Protein AF-A0A8S0FV16-F1 (afdb_monomer_lite)

Secondary structure (DSSP, 8-state):
-HHHHHHHHHHHHHHHHHHHHHHH-SS--HHHHS--S-GGG--HHHHHHHHHHHHHHHHHHHHHHHHTT-HHHHHHHHHHHHHHHHHHHHH--

pLDDT: mean 78.41, std 10.32, range [57.88, 91.44]

Structure (mmCIF, N/CA/C/O backbone):
data_AF-A0A8S0FV16-F1
#
_entry.id   AF-A0A8S0FV16-F1
#
loop_
_atom_site.group_PDB
_atom_site.id
_atom_site.type_symbol
_atom_site.label_atom_id
_atom_site.label_alt_id
_atom_site.label_comp_id
_atom_site.label_asym_id
_atom_site.label_entity_id
_atom_site.label_seq_id
_atom_site.pdbx_PDB_ins_code
_atom_site.Cartn_x
_atom_site.Cartn_y
_atom_site.Cartn_z
_atom_site.occupancy
_atom_site.B_iso_or_equiv
_atom_site.auth_seq_id
_atom_site.auth_comp_id
_atom_site.auth_asym_id
_atom_site.auth_atom_id
_atom_site.pdbx_PDB_model_num
ATOM 1 N N . MET A 1 1 ? -15.769 -3.711 19.832 1.00 59.88 1 MET A N 1
ATOM 2 C CA . MET A 1 1 ? -15.167 -2.611 19.038 1.00 59.88 1 MET A CA 1
ATOM 3 C C . MET A 1 1 ? -13.734 -2.893 18.579 1.00 59.88 1 MET A C 1
ATOM 5 O O . MET A 1 1 ? -13.315 -2.283 17.607 1.00 59.88 1 MET A O 1
ATOM 9 N N . THR A 1 2 ? -13.000 -3.816 19.209 1.00 67.81 2 THR A N 1
ATOM 10 C CA . THR A 1 2 ? -11.620 -4.195 18.842 1.00 67.81 2 THR A CA 1
ATOM 11 C C . THR A 1 2 ? -11.544 -5.004 17.544 1.00 67.81 2 THR A C 1
ATOM 13 O O . THR A 1 2 ? -10.897 -4.565 16.605 1.00 67.81 2 THR A O 1
ATOM 16 N N . LEU A 1 3 ? -12.357 -6.060 17.422 1.00 78.00 3 LEU A N 1
ATOM 17 C CA . LEU A 1 3 ? -12.379 -6.952 16.252 1.00 78.00 3 LEU A CA 1
ATOM 18 C C . LEU A 1 3 ? -12.546 -6.215 14.909 1.00 78.00 3 LEU A C 1
ATOM 20 O O . LEU A 1 3 ? -11.901 -6.545 13.924 1.00 78.00 3 LEU A O 1
ATOM 24 N N . ARG A 1 4 ? -13.404 -5.186 14.865 1.00 81.50 4 ARG A N 1
ATOM 25 C CA . ARG A 1 4 ? -13.644 -4.393 13.647 1.00 81.50 4 ARG A CA 1
ATOM 26 C C . ARG A 1 4 ? -12.412 -3.602 13.209 1.00 81.50 4 ARG A C 1
ATOM 28 O O . ARG A 1 4 ? -12.185 -3.471 12.014 1.00 81.50 4 ARG A O 1
ATOM 35 N N . HIS A 1 5 ? -11.646 -3.072 14.161 1.00 80.69 5 HIS A N 1
ATOM 36 C CA . HIS A 1 5 ? -10.422 -2.331 13.859 1.00 80.69 5 HIS A CA 1
ATOM 37 C C . HIS A 1 5 ? -9.326 -3.273 13.370 1.00 80.69 5 HIS A C 1
ATOM 39 O O . HIS A 1 5 ? -8.653 -2.952 12.398 1.00 80.69 5 HIS A O 1
ATOM 45 N N . ASP A 1 6 ? -9.213 -4.451 13.983 1.00 82.50 6 ASP A N 1
ATOM 46 C CA . ASP A 1 6 ? -8.219 -5.453 13.598 1.00 82.50 6 ASP A CA 1
ATOM 47 C C . ASP A 1 6 ? -8.507 -6.004 12.191 1.00 82.50 6 ASP A C 1
ATOM 49 O O . ASP A 1 6 ? -7.602 -6.106 11.366 1.00 82.50 6 ASP A O 1
ATOM 53 N N . ILE A 1 7 ? -9.784 -6.257 11.865 1.00 86.56 7 ILE A N 1
ATOM 54 C CA . ILE A 1 7 ? -10.215 -6.643 10.509 1.00 86.56 7 ILE A CA 1
ATOM 55 C C . ILE A 1 7 ? -9.900 -5.536 9.497 1.00 86.56 7 ILE A C 1
ATOM 57 O O . ILE A 1 7 ? -9.454 -5.825 8.389 1.00 86.56 7 ILE A O 1
ATOM 61 N N . LEU A 1 8 ? -10.116 -4.269 9.863 1.00 86.06 8 LEU A N 1
ATOM 62 C CA . LEU A 1 8 ? -9.829 -3.143 8.978 1.00 86.06 8 LEU A CA 1
ATOM 63 C C . LEU A 1 8 ? -8.323 -3.001 8.728 1.00 86.06 8 LEU A C 1
ATOM 65 O O . LEU A 1 8 ? -7.909 -2.851 7.583 1.00 86.06 8 LEU A O 1
ATOM 69 N N . ALA A 1 9 ? -7.504 -3.097 9.777 1.00 85.38 9 ALA A N 1
ATOM 70 C CA . ALA A 1 9 ? -6.050 -3.077 9.661 1.00 85.38 9 ALA A CA 1
ATOM 71 C C . ALA A 1 9 ? -5.550 -4.220 8.770 1.00 85.38 9 ALA A C 1
ATOM 73 O O . ALA A 1 9 ? -4.731 -3.994 7.881 1.00 85.38 9 ALA A O 1
ATOM 74 N N . LEU A 1 10 ? -6.109 -5.421 8.946 1.00 88.38 10 LEU A N 1
ATOM 75 C CA . LEU A 1 10 ? -5.800 -6.575 8.110 1.00 88.38 10 LEU A CA 1
ATOM 76 C C . LEU A 1 10 ? -6.202 -6.345 6.647 1.00 88.38 10 LEU A C 1
ATOM 78 O O . LEU A 1 10 ? -5.425 -6.652 5.751 1.00 88.38 10 LEU A O 1
ATOM 82 N N . ALA A 1 11 ? -7.377 -5.772 6.383 1.00 88.38 11 ALA A N 1
ATOM 83 C CA . ALA A 1 11 ? -7.819 -5.470 5.022 1.00 88.38 11 ALA A CA 1
ATOM 84 C C . ALA A 1 11 ? -6.900 -4.450 4.327 1.00 88.38 11 ALA A C 1
ATOM 86 O O . ALA A 1 11 ? -6.525 -4.646 3.172 1.00 88.38 11 ALA A O 1
ATOM 87 N N . VAL A 1 12 ? -6.493 -3.394 5.038 1.00 88.06 12 VAL A N 1
ATOM 88 C CA . VAL A 1 12 ? -5.554 -2.371 4.541 1.00 88.06 12 VAL A CA 1
ATOM 89 C C . VAL A 1 12 ? -4.175 -2.984 4.269 1.00 88.06 12 VAL A C 1
ATOM 91 O O . VAL A 1 12 ? -3.579 -2.731 3.224 1.00 88.06 12 VAL A O 1
ATOM 94 N N . PHE A 1 13 ? -3.696 -3.851 5.163 1.00 88.62 13 PHE A N 1
ATOM 95 C CA . PHE A 1 13 ? -2.444 -4.590 4.992 1.00 88.62 13 PHE A CA 1
ATOM 96 C C . PHE A 1 13 ? -2.472 -5.514 3.767 1.00 88.62 13 PHE A C 1
ATOM 98 O O . PHE A 1 13 ? -1.563 -5.487 2.937 1.00 88.62 13 PHE A O 1
ATOM 105 N N . LEU A 1 14 ? -3.542 -6.301 3.619 1.00 89.25 14 LEU A N 1
ATOM 106 C CA . LEU A 1 14 ? -3.736 -7.183 2.469 1.00 89.25 14 LEU A CA 1
ATOM 107 C C . LEU A 1 14 ? -3.831 -6.395 1.160 1.00 89.25 14 LEU A C 1
ATOM 109 O O . LEU A 1 14 ? -3.320 -6.850 0.142 1.00 89.25 14 LEU A O 1
ATOM 113 N N . ASN A 1 15 ? -4.434 -5.204 1.182 1.00 88.75 15 ASN A N 1
ATOM 114 C CA . ASN A 1 15 ? -4.489 -4.328 0.018 1.00 88.75 15 ASN A CA 1
ATOM 115 C C . ASN A 1 15 ? -3.085 -3.869 -0.413 1.00 88.75 15 ASN A C 1
ATOM 117 O O . ASN A 1 15 ? -2.736 -3.997 -1.584 1.00 88.75 15 ASN A O 1
ATOM 121 N N . GLY A 1 16 ? -2.242 -3.450 0.537 1.00 85.25 16 GLY A N 1
ATOM 122 C CA . GLY A 1 16 ? -0.841 -3.121 0.256 1.00 85.25 16 GLY A CA 1
ATOM 123 C C . GLY A 1 16 ? -0.049 -4.307 -0.314 1.00 85.25 16 GLY A C 1
ATOM 124 O O . GLY A 1 16 ? 0.697 -4.150 -1.279 1.00 85.25 16 GLY A O 1
ATOM 125 N N . LEU A 1 17 ? -0.268 -5.517 0.212 1.00 85.69 17 LEU A N 1
ATOM 126 C CA . LEU A 1 17 ? 0.341 -6.744 -0.321 1.00 85.69 17 LEU A CA 1
ATOM 127 C C . LEU A 1 17 ? -0.129 -7.092 -1.736 1.00 85.69 17 LEU A C 1
ATOM 129 O O . LEU A 1 17 ? 0.673 -7.531 -2.562 1.00 85.69 17 LEU A O 1
ATOM 133 N N . LEU A 1 18 ? -1.416 -6.903 -2.030 1.00 85.69 18 LEU A N 1
ATOM 134 C CA . LEU A 1 18 ? -1.959 -7.131 -3.365 1.00 85.69 18 LEU A CA 1
ATOM 135 C C . LEU A 1 18 ? -1.308 -6.207 -4.392 1.00 85.69 18 LEU A C 1
ATOM 137 O O . LEU A 1 18 ? -0.938 -6.694 -5.455 1.00 85.69 18 LEU A O 1
ATOM 141 N N . ILE A 1 19 ? -1.087 -4.933 -4.050 1.00 84.06 19 ILE A N 1
ATOM 142 C CA . ILE A 1 19 ? -0.382 -3.975 -4.916 1.00 84.06 19 ILE A CA 1
ATOM 143 C C . ILE A 1 19 ? 1.018 -4.498 -5.276 1.00 84.06 19 ILE A C 1
ATOM 145 O O . ILE A 1 19 ? 1.401 -4.500 -6.448 1.00 84.06 19 ILE A O 1
ATOM 149 N N . PHE A 1 20 ? 1.769 -5.027 -4.304 1.00 80.19 20 PHE A N 1
ATOM 150 C CA . PHE A 1 20 ? 3.077 -5.625 -4.587 1.00 80.19 20 PHE A CA 1
ATOM 151 C C . PHE A 1 20 ? 2.984 -6.826 -5.524 1.00 80.19 20 PHE A C 1
ATOM 153 O O . PHE A 1 20 ? 3.739 -6.910 -6.493 1.00 80.19 20 PHE A O 1
ATOM 160 N N . LYS A 1 21 ? 2.023 -7.722 -5.274 1.00 81.38 21 LYS A N 1
ATOM 161 C CA . LYS A 1 21 ? 1.789 -8.891 -6.124 1.00 81.38 21 LYS A CA 1
ATOM 162 C C . LYS A 1 21 ? 1.400 -8.496 -7.551 1.00 81.38 21 LYS A C 1
ATOM 164 O O . LYS A 1 21 ? 1.810 -9.176 -8.486 1.00 81.38 21 LYS A O 1
ATOM 169 N N . THR A 1 22 ? 0.621 -7.430 -7.7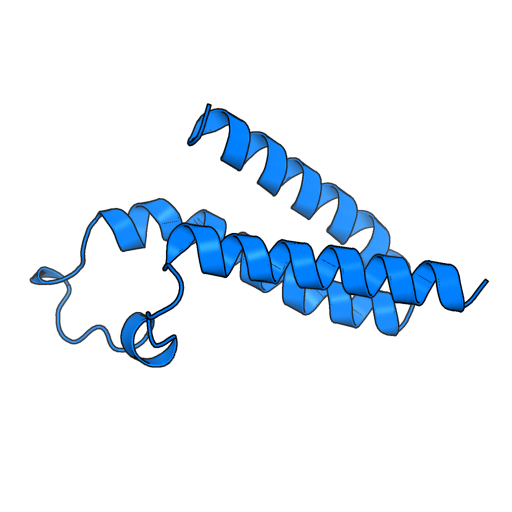35 1.00 78.81 22 THR A N 1
ATOM 170 C CA . THR A 1 22 ? 0.196 -6.978 -9.069 1.00 78.81 22 THR A CA 1
ATOM 171 C C . THR A 1 22 ? 1.325 -6.352 -9.875 1.00 78.81 22 THR A C 1
ATOM 173 O O . THR A 1 22 ? 1.362 -6.533 -11.083 1.00 78.81 22 THR A O 1
ATOM 176 N N . ILE A 1 23 ? 2.254 -5.651 -9.223 1.00 76.88 23 ILE A N 1
ATOM 177 C CA . ILE A 1 23 ? 3.346 -4.954 -9.914 1.00 76.88 23 ILE A CA 1
ATOM 178 C C . ILE A 1 23 ? 4.494 -5.901 -10.261 1.00 76.88 23 ILE A C 1
ATOM 180 O O . ILE A 1 23 ? 5.007 -5.870 -11.373 1.00 76.88 23 ILE A O 1
ATOM 184 N N . TYR A 1 24 ? 4.924 -6.713 -9.293 1.00 71.00 24 TYR A N 1
ATOM 185 C CA . TYR A 1 24 ? 6.139 -7.522 -9.417 1.00 71.00 24 TYR A CA 1
ATOM 186 C C . TYR A 1 24 ? 5.835 -8.999 -9.684 1.00 71.00 24 TYR A C 1
ATOM 188 O O . TYR A 1 24 ? 6.739 -9.784 -9.935 1.00 71.00 24 TYR A O 1
ATOM 196 N N . GLY A 1 25 ? 4.568 -9.414 -9.660 1.00 68.94 25 GLY A N 1
ATOM 197 C CA . GLY A 1 25 ? 4.203 -10.817 -9.825 1.00 68.94 25 GLY A CA 1
AT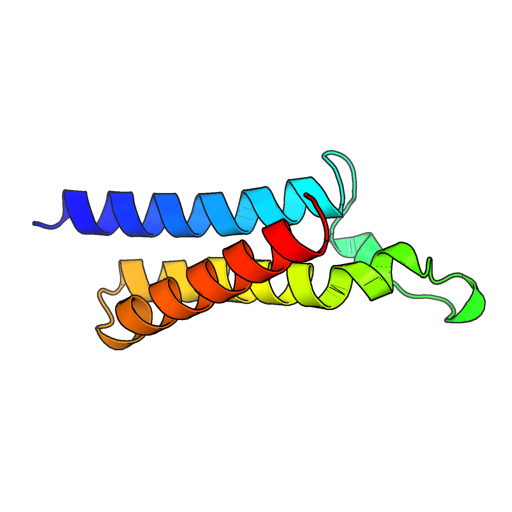OM 198 C C . GLY A 1 25 ? 4.552 -11.676 -8.604 1.00 68.94 25 GLY A C 1
ATOM 199 O O . GLY A 1 25 ? 5.012 -11.203 -7.567 1.00 68.94 25 GLY A O 1
ATOM 200 N N . MET A 1 26 ? 4.270 -12.976 -8.701 1.00 59.44 26 MET A N 1
ATOM 201 C CA . MET A 1 26 ? 4.334 -13.904 -7.561 1.00 59.44 26 MET A CA 1
ATOM 202 C C . MET A 1 26 ? 5.742 -14.443 -7.261 1.00 59.44 26 MET A C 1
ATOM 204 O O . MET A 1 26 ? 5.946 -15.021 -6.198 1.00 59.44 26 MET A O 1
ATOM 208 N N . SER A 1 27 ? 6.689 -14.293 -8.191 1.00 58.44 27 SER A N 1
ATOM 209 C CA . SER A 1 27 ? 8.002 -14.955 -8.154 1.00 58.44 27 SER A CA 1
ATOM 210 C C . SER A 1 27 ? 9.190 -14.004 -8.017 1.00 58.44 27 SER A C 1
ATOM 212 O O . SER A 1 27 ? 10.328 -14.464 -8.054 1.00 58.44 27 SER A O 1
ATOM 214 N N . VAL A 1 28 ? 8.963 -12.693 -7.908 1.00 59.44 28 VAL A N 1
ATOM 215 C CA . VAL A 1 28 ? 10.063 -11.727 -7.839 1.00 59.44 28 VAL A CA 1
ATOM 216 C C . VAL A 1 28 ? 10.566 -11.616 -6.407 1.00 59.44 28 VAL A C 1
ATOM 218 O O . VAL A 1 28 ? 9.822 -11.292 -5.480 1.00 59.44 28 VAL A O 1
ATOM 221 N N . ASN A 1 29 ? 11.857 -11.888 -6.235 1.00 64.25 29 ASN A N 1
ATOM 222 C CA . ASN A 1 29 ? 12.552 -11.684 -4.977 1.00 64.25 29 ASN A CA 1
ATOM 223 C C . ASN A 1 29 ? 12.671 -10.181 -4.717 1.00 64.25 29 ASN A C 1
ATOM 225 O O . ASN A 1 29 ? 13.310 -9.455 -5.475 1.00 64.25 29 ASN A O 1
ATOM 229 N N . LEU A 1 30 ? 12.082 -9.703 -3.618 1.00 63.41 30 LEU A N 1
ATOM 230 C CA . LEU A 1 30 ? 12.110 -8.277 -3.273 1.00 63.41 30 LEU A CA 1
ATOM 231 C C . LEU A 1 30 ? 13.544 -7.741 -3.120 1.00 63.41 30 LEU A C 1
ATOM 233 O O . LEU A 1 30 ? 13.799 -6.579 -3.413 1.00 63.41 30 LEU A O 1
ATOM 237 N N . LEU A 1 31 ? 14.484 -8.595 -2.701 1.00 65.94 31 LEU A N 1
ATOM 238 C CA . LEU A 1 31 ? 15.903 -8.255 -2.556 1.00 65.94 31 LEU A CA 1
ATOM 239 C C . LEU A 1 31 ? 16.604 -7.973 -3.894 1.00 65.94 31 LEU A C 1
ATOM 241 O O . LEU A 1 31 ? 17.576 -7.216 -3.912 1.00 65.94 31 LEU A O 1
ATOM 245 N N . ASP A 1 32 ? 16.101 -8.552 -4.985 1.00 66.44 32 ASP A N 1
ATOM 246 C CA . ASP A 1 32 ? 16.646 -8.358 -6.330 1.00 66.44 32 ASP A CA 1
ATOM 247 C C . ASP A 1 32 ? 16.191 -7.014 -6.921 1.00 66.44 32 ASP A C 1
ATOM 249 O O . ASP A 1 32 ? 16.935 -6.399 -7.678 1.00 66.44 32 ASP A O 1
ATOM 253 N N . ILE A 1 33 ? 15.032 -6.485 -6.496 1.00 64.38 33 ILE A N 1
ATOM 254 C CA . ILE A 1 33 ? 14.551 -5.142 -6.884 1.00 64.38 33 ILE A CA 1
ATOM 255 C C . ILE A 1 33 ? 15.481 -4.045 -6.338 1.00 64.38 33 ILE A C 1
ATOM 257 O O . ILE A 1 33 ? 15.721 -3.038 -7.000 1.00 64.38 33 ILE A O 1
ATOM 261 N N . PHE A 1 34 ? 16.018 -4.229 -5.128 1.00 66.62 34 PHE A N 1
ATOM 262 C CA . PHE A 1 34 ? 16.910 -3.253 -4.492 1.00 66.62 34 PHE A CA 1
ATOM 263 C C . PHE A 1 34 ? 18.384 -3.403 -4.911 1.00 66.62 34 PHE A C 1
ATOM 265 O O . PHE A 1 34 ? 19.185 -2.507 -4.641 1.00 66.62 34 PHE A O 1
ATOM 272 N N . HIS A 1 35 ? 18.754 -4.496 -5.589 1.00 65.69 35 HIS A N 1
ATOM 273 C CA . HIS A 1 35 ? 20.107 -4.748 -6.095 1.00 65.69 35 HIS A CA 1
ATOM 274 C C . HIS A 1 35 ? 20.289 -4.232 -7.531 1.00 65.69 35 HIS A C 1
ATOM 276 O O . HIS A 1 35 ? 20.467 -4.993 -8.480 1.00 65.69 35 HIS A O 1
ATOM 282 N N . ILE A 1 36 ? 20.304 -2.910 -7.698 1.00 61.12 36 ILE A N 1
ATOM 283 C CA . ILE A 1 36 ? 20.577 -2.288 -9.000 1.00 61.12 36 ILE A CA 1
ATOM 284 C C . ILE A 1 36 ? 22.097 -2.235 -9.211 1.00 61.12 36 ILE A C 1
ATOM 286 O O . ILE A 1 36 ? 22.787 -1.422 -8.596 1.00 61.12 36 ILE A O 1
ATOM 290 N N . LYS A 1 37 ? 22.634 -3.109 -10.072 1.00 59.94 37 LYS A N 1
ATOM 291 C CA . LYS A 1 37 ? 24.073 -3.141 -10.407 1.00 59.94 37 LYS A CA 1
ATOM 292 C C . LYS A 1 37 ? 24.475 -2.102 -11.460 1.00 59.94 37 LYS A C 1
ATOM 294 O O . LYS A 1 37 ? 25.600 -1.612 -11.412 1.00 59.94 37 LYS A O 1
ATOM 299 N N . ALA A 1 38 ? 23.575 -1.742 -12.377 1.00 60.34 38 ALA A N 1
ATOM 300 C CA . ALA A 1 38 ? 23.809 -0.716 -13.391 1.00 60.34 38 ALA A CA 1
ATOM 301 C C . ALA A 1 38 ? 22.490 -0.075 -13.853 1.00 60.34 38 ALA A C 1
ATOM 303 O O . ALA A 1 38 ? 21.522 -0.771 -14.145 1.00 60.34 38 ALA A O 1
ATOM 304 N N . PHE A 1 39 ? 22.459 1.257 -13.980 1.00 57.88 39 PHE A N 1
ATOM 305 C CA . PHE A 1 39 ? 21.282 1.990 -14.475 1.00 57.88 39 PHE A CA 1
ATOM 306 C C . PHE A 1 39 ? 20.926 1.672 -15.939 1.00 57.88 39 PHE A C 1
ATOM 308 O O . PHE A 1 39 ? 19.815 1.962 -16.368 1.00 57.88 39 PHE A O 1
ATOM 315 N N . SER A 1 40 ? 21.843 1.072 -16.704 1.00 60.34 40 SER A N 1
ATOM 316 C CA . SER A 1 40 ? 21.611 0.642 -18.089 1.00 60.34 40 SER A CA 1
ATOM 317 C C . SER A 1 40 ? 20.778 -0.637 -18.213 1.00 60.34 40 SER A C 1
ATOM 319 O O . SER A 1 40 ? 20.263 -0.908 -19.290 1.00 60.34 40 SER A O 1
ATOM 321 N N . GLU A 1 41 ? 20.660 -1.420 -17.137 1.00 62.78 41 GLU A N 1
ATOM 322 C CA . GLU A 1 41 ? 19.876 -2.666 -17.085 1.00 62.78 41 GLU A CA 1
ATOM 323 C C . GLU A 1 41 ? 18.514 -2.466 -16.398 1.00 62.78 41 GLU A C 1
ATOM 325 O O . GLU A 1 41 ? 17.773 -3.422 -16.182 1.00 62.78 41 GLU A O 1
ATOM 330 N N . LEU A 1 42 ? 18.173 -1.225 -16.028 1.00 62.81 42 LEU A N 1
ATOM 331 C CA . LEU A 1 42 ? 16.903 -0.914 -15.380 1.00 62.81 42 LEU A CA 1
ATOM 332 C C . LEU A 1 42 ? 15.756 -1.016 -16.385 1.00 62.81 42 LEU A C 1
ATOM 334 O O . LEU A 1 42 ? 15.619 -0.182 -17.282 1.00 62.81 42 LEU A O 1
ATOM 338 N N . ASP A 1 43 ? 14.885 -2.000 -16.177 1.00 65.88 43 ASP A N 1
ATOM 339 C CA . ASP A 1 43 ? 13.617 -2.081 -16.889 1.00 65.88 43 ASP A CA 1
ATOM 340 C C . ASP A 1 43 ? 12.774 -0.836 -16.583 1.00 65.88 43 ASP A C 1
ATOM 342 O O . ASP A 1 43 ? 12.385 -0.583 -15.441 1.00 65.88 43 ASP A O 1
ATOM 346 N N . LEU A 1 44 ? 12.435 -0.057 -17.614 1.00 65.31 44 LEU A N 1
ATOM 347 C CA . LEU A 1 44 ? 11.568 1.123 -17.486 1.00 65.31 44 LEU A CA 1
ATOM 348 C C . LEU A 1 44 ? 10.203 0.776 -16.867 1.00 65.31 44 LEU A C 1
ATOM 350 O O . LEU A 1 44 ? 9.573 1.628 -16.245 1.00 65.31 44 LEU A O 1
ATOM 354 N N . SER A 1 45 ? 9.777 -0.485 -16.981 1.00 66.44 45 SER A N 1
ATOM 355 C CA . SER A 1 45 ? 8.588 -1.020 -16.314 1.00 66.44 45 SER A CA 1
ATOM 356 C C . SER A 1 45 ? 8.706 -1.012 -14.780 1.00 66.44 45 SER A C 1
ATOM 358 O O . SER A 1 45 ? 7.742 -0.670 -14.094 1.00 66.44 45 SER A O 1
ATOM 360 N N . LEU A 1 46 ? 9.889 -1.299 -14.218 1.00 67.19 46 LEU A N 1
ATOM 361 C CA . LEU A 1 46 ? 10.136 -1.199 -12.772 1.00 67.19 46 LEU A CA 1
ATOM 362 C C . LEU A 1 46 ? 10.007 0.248 -12.296 1.00 67.19 46 LEU A C 1
ATOM 364 O O . LEU A 1 46 ? 9.362 0.521 -11.285 1.00 67.19 46 LEU A O 1
ATOM 368 N N . LEU A 1 47 ? 10.584 1.185 -13.052 1.00 69.12 47 LEU A N 1
ATOM 369 C CA . LEU A 1 47 ? 10.552 2.602 -12.706 1.00 69.12 47 LEU A CA 1
ATOM 370 C C . LEU A 1 47 ? 9.143 3.196 -12.847 1.00 69.12 47 LEU A C 1
ATOM 372 O O . LEU A 1 47 ? 8.715 3.966 -11.989 1.00 69.12 47 LEU A O 1
ATOM 376 N N . ALA A 1 48 ? 8.397 2.799 -13.881 1.00 73.38 48 ALA A N 1
ATOM 377 C CA . ALA A 1 48 ? 7.014 3.226 -14.089 1.00 73.38 48 ALA A CA 1
ATOM 378 C C . ALA A 1 48 ? 6.082 2.762 -12.959 1.00 73.38 48 ALA A C 1
ATOM 380 O O . ALA A 1 48 ? 5.175 3.494 -12.571 1.00 73.38 48 ALA A O 1
ATOM 381 N N . ASN A 1 49 ? 6.335 1.582 -12.384 1.00 77.44 49 ASN A N 1
ATOM 382 C CA . ASN A 1 49 ? 5.559 1.063 -11.262 1.00 77.44 49 ASN A CA 1
ATOM 383 C C . ASN A 1 49 ? 6.108 1.460 -9.875 1.00 77.44 49 ASN A C 1
ATOM 385 O O . ASN A 1 49 ? 5.487 1.149 -8.853 1.00 77.44 49 ASN A O 1
ATOM 389 N N . ALA A 1 50 ? 7.238 2.170 -9.801 1.00 79.31 50 ALA A N 1
ATOM 390 C CA . ALA A 1 50 ? 7.837 2.611 -8.540 1.00 79.31 50 ALA A CA 1
ATOM 391 C C . ALA A 1 50 ? 6.897 3.475 -7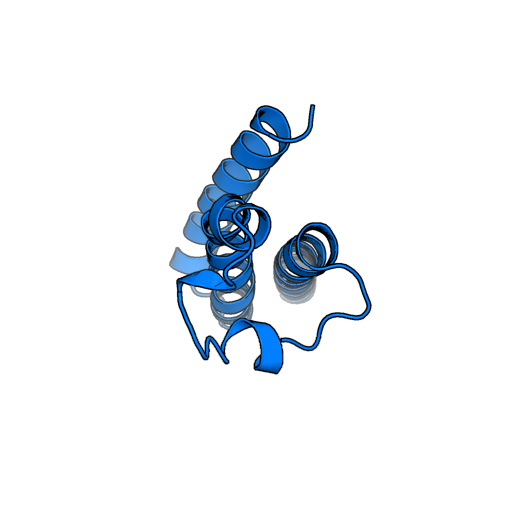.664 1.00 79.31 50 ALA A C 1
ATOM 393 O O . ALA A 1 50 ? 6.881 3.275 -6.446 1.00 79.31 50 ALA A O 1
ATOM 394 N N . PRO A 1 51 ? 6.056 4.379 -8.214 1.00 83.19 51 PRO A N 1
ATOM 395 C CA . PRO A 1 51 ? 5.069 5.103 -7.412 1.00 83.19 51 PRO A CA 1
ATOM 396 C C . PRO A 1 51 ? 4.044 4.177 -6.743 1.00 83.19 51 PRO A C 1
ATOM 398 O O . PRO A 1 51 ? 3.763 4.332 -5.555 1.00 83.19 51 PRO A O 1
ATOM 401 N N . LEU A 1 52 ? 3.532 3.173 -7.465 1.00 82.19 52 LEU A N 1
ATOM 402 C CA . LEU A 1 52 ? 2.620 2.168 -6.906 1.00 82.19 52 LEU A CA 1
ATOM 403 C C . LEU A 1 52 ? 3.309 1.292 -5.858 1.00 82.19 52 LEU A C 1
ATOM 405 O O . LEU A 1 52 ? 2.709 0.979 -4.832 1.00 82.19 52 LEU A O 1
ATOM 409 N N . PHE A 1 53 ? 4.577 0.941 -6.075 1.00 83.56 53 PHE A N 1
ATOM 410 C CA . PHE A 1 53 ? 5.380 0.248 -5.071 1.00 83.56 53 PHE A CA 1
ATOM 411 C C . PHE A 1 53 ? 5.460 1.065 -3.778 1.00 83.56 53 PHE A C 1
ATOM 413 O O . PHE A 1 53 ? 5.181 0.547 -2.698 1.00 83.56 53 PHE A O 1
ATOM 420 N N . MET A 1 54 ? 5.769 2.359 -3.882 1.00 86.00 54 MET A N 1
ATOM 421 C CA . MET A 1 54 ? 5.868 3.241 -2.721 1.00 86.00 54 MET A CA 1
ATOM 422 C C . MET A 1 54 ? 4.518 3.403 -2.007 1.00 86.00 54 MET A C 1
ATOM 424 O O . MET A 1 54 ? 4.468 3.379 -0.777 1.00 86.00 54 MET A O 1
ATOM 428 N N . LEU A 1 55 ? 3.413 3.474 -2.759 1.00 88.75 55 LEU A N 1
ATOM 429 C CA . LEU A 1 55 ? 2.058 3.449 -2.197 1.00 88.75 55 LEU A CA 1
ATOM 430 C C . LEU A 1 55 ? 1.777 2.150 -1.435 1.00 88.75 55 LEU A C 1
ATOM 432 O O . LEU A 1 55 ? 1.279 2.212 -0.312 1.00 88.75 55 LEU A O 1
ATOM 436 N N . GLY A 1 56 ? 2.142 0.993 -1.996 1.00 86.69 56 GLY A N 1
ATOM 437 C CA . GLY A 1 56 ? 2.040 -0.304 -1.324 1.00 86.69 56 GLY A CA 1
ATOM 438 C C . GLY A 1 56 ? 2.817 -0.340 -0.005 1.00 86.69 56 GLY A C 1
ATOM 439 O O . GLY A 1 56 ? 2.276 -0.766 1.017 1.00 86.69 56 GLY A O 1
ATOM 440 N N . VAL A 1 57 ? 4.049 0.190 0.013 1.00 87.38 57 VAL A N 1
ATOM 441 C CA . VAL A 1 57 ? 4.879 0.289 1.231 1.00 87.38 57 VAL A CA 1
ATOM 442 C C . VAL A 1 57 ? 4.193 1.161 2.278 1.00 87.38 57 VAL A C 1
ATOM 444 O O . VAL A 1 57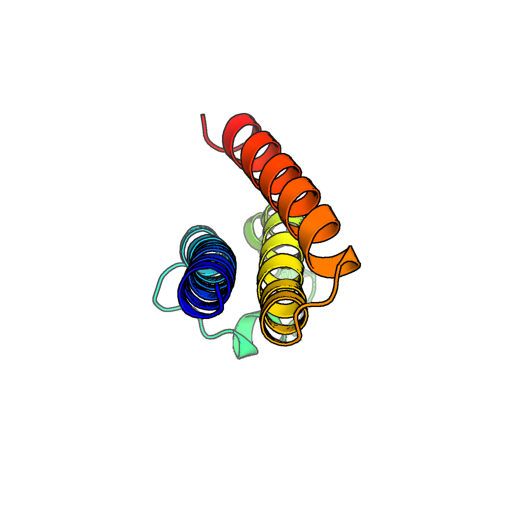 ? 4.070 0.753 3.434 1.00 87.38 57 VAL A O 1
ATOM 447 N N . PHE A 1 58 ? 3.702 2.339 1.890 1.00 89.69 58 PHE A N 1
ATOM 448 C CA . PHE A 1 58 ? 3.012 3.233 2.817 1.00 89.69 58 PHE A CA 1
ATOM 449 C C . PHE A 1 58 ? 1.719 2.631 3.359 1.00 89.69 58 PHE A C 1
ATOM 451 O O . PHE A 1 58 ? 1.449 2.776 4.546 1.00 89.69 58 PHE A O 1
ATOM 458 N N . LEU A 1 59 ? 0.954 1.905 2.544 1.00 88.31 59 LEU A N 1
ATOM 459 C CA . LEU A 1 59 ? -0.236 1.171 2.978 1.00 88.31 59 LEU A CA 1
ATOM 460 C C . LEU A 1 59 ? 0.096 0.105 4.028 1.00 88.31 59 LEU A C 1
ATOM 462 O O . LEU A 1 59 ? -0.543 0.056 5.082 1.00 88.31 59 LEU A O 1
ATOM 466 N N . VAL A 1 60 ? 1.132 -0.701 3.783 1.00 88.75 60 VAL A N 1
ATOM 467 C CA . VAL A 1 60 ? 1.583 -1.735 4.724 1.00 88.75 60 VAL A CA 1
ATOM 468 C C . VAL A 1 60 ? 2.075 -1.116 6.033 1.00 88.75 60 VAL A C 1
ATOM 470 O O . VAL A 1 60 ? 1.628 -1.528 7.102 1.00 88.75 60 VAL A O 1
ATOM 473 N N . LEU A 1 61 ? 2.926 -0.090 5.986 1.00 88.25 61 LEU A N 1
ATOM 474 C CA . LEU A 1 61 ? 3.410 0.582 7.197 1.00 88.25 61 LEU A CA 1
ATOM 475 C C . LEU A 1 61 ? 2.275 1.274 7.961 1.00 88.25 61 LEU A C 1
ATOM 477 O O . LEU A 1 61 ? 2.205 1.199 9.187 1.00 88.25 61 LEU A O 1
ATOM 481 N N . ASN A 1 62 ? 1.343 1.906 7.251 1.00 89.25 62 ASN A N 1
ATOM 482 C CA . ASN A 1 62 ? 0.219 2.593 7.872 1.00 89.25 62 ASN A CA 1
ATOM 483 C C . ASN A 1 62 ? -0.788 1.619 8.515 1.00 89.25 62 ASN A C 1
ATOM 485 O O . ASN A 1 62 ? -1.420 1.957 9.518 1.00 89.25 62 ASN A O 1
ATOM 489 N N . SER A 1 63 ? -0.878 0.379 8.015 1.00 86.25 63 SER A N 1
ATOM 490 C CA . SER A 1 63 ? -1.663 -0.685 8.657 1.00 86.25 63 SER A CA 1
ATOM 491 C C . SER A 1 63 ? -1.159 -1.027 10.070 1.00 86.25 63 SER A C 1
ATOM 493 O O . SER A 1 63 ? -1.958 -1.328 10.955 1.00 86.25 63 SER A O 1
ATOM 495 N N . ILE A 1 64 ? 0.145 -0.873 10.336 1.00 86.62 64 ILE A N 1
ATOM 496 C CA . ILE A 1 64 ? 0.718 -1.040 11.681 1.00 86.62 64 ILE A CA 1
ATOM 497 C C . ILE A 1 64 ? 0.200 0.070 12.605 1.00 86.62 64 ILE A C 1
ATOM 499 O O . ILE A 1 64 ? -0.221 -0.195 13.730 1.00 86.62 64 ILE A O 1
ATOM 503 N N . GLY A 1 65 ? 0.146 1.312 12.116 1.00 83.06 65 GLY A N 1
ATOM 504 C CA . GLY A 1 65 ? -0.439 2.439 12.851 1.00 83.06 65 GLY A CA 1
ATOM 505 C C . GLY A 1 65 ? -1.922 2.235 13.191 1.00 83.06 65 GLY A C 1
ATOM 506 O O . GLY A 1 65 ? -2.376 2.638 14.266 1.00 83.06 65 GLY A O 1
ATOM 507 N N . LEU A 1 66 ? -2.668 1.556 12.313 1.00 84.06 66 LEU A N 1
ATOM 508 C CA . LEU A 1 66 ? -4.053 1.144 12.563 1.00 84.06 66 LEU A CA 1
ATOM 509 C C . LEU A 1 66 ? -4.167 0.105 13.691 1.00 84.06 66 LEU A C 1
ATOM 511 O O . LEU A 1 66 ? -5.079 0.228 14.510 1.00 84.06 66 LEU A O 1
ATOM 515 N N . LEU A 1 67 ? -3.238 -0.858 13.790 1.00 82.31 67 LEU A N 1
ATOM 516 C CA . LEU A 1 67 ? -3.206 -1.839 14.891 1.00 82.31 67 LEU A CA 1
ATOM 517 C C . LEU A 1 67 ? -3.018 -1.158 16.257 1.00 82.31 67 LEU A C 1
ATOM 519 O O . LEU A 1 67 ? -3.683 -1.511 17.230 1.00 82.31 67 LEU A O 1
ATOM 523 N N . PHE A 1 68 ? -2.191 -0.109 16.319 1.00 83.31 68 PHE A N 1
ATOM 524 C CA . PHE A 1 68 ? -2.010 0.710 17.526 1.00 83.31 68 PHE A CA 1
ATOM 525 C C . PHE A 1 68 ? -3.113 1.759 17.742 1.00 83.31 68 PHE A C 1
ATOM 527 O O . PHE A 1 68 ? -3.023 2.579 18.655 1.00 83.31 68 PHE A O 1
ATOM 534 N N . ARG A 1 69 ? -4.181 1.730 16.931 1.00 75.75 69 ARG A N 1
ATOM 535 C CA . ARG A 1 69 ? -5.342 2.636 17.008 1.00 75.75 69 ARG A CA 1
ATOM 536 C C . ARG A 1 69 ? -4.973 4.116 16.918 1.00 75.75 69 ARG A C 1
ATOM 538 O O . ARG A 1 69 ? -5.660 4.971 17.483 1.00 75.75 69 ARG A O 1
ATOM 545 N N . ALA A 1 70 ? -3.905 4.440 16.195 1.00 82.88 70 ALA A N 1
ATOM 546 C CA . ALA A 1 70 ? -3.545 5.824 15.950 1.00 82.88 70 ALA A CA 1
ATOM 547 C C . ALA A 1 70 ? -4.642 6.496 15.107 1.00 82.88 70 ALA A C 1
ATOM 549 O O . ALA A 1 70 ? -4.898 6.098 13.971 1.00 82.88 70 ALA A O 1
ATOM 550 N N . LYS A 1 71 ? -5.284 7.547 15.640 1.00 78.88 71 LYS A N 1
ATOM 551 C CA . LYS A 1 71 ? -6.355 8.279 14.928 1.00 78.88 71 LYS A CA 1
ATOM 552 C C . LYS A 1 71 ? -5.887 8.824 13.572 1.00 78.88 71 LYS A C 1
ATOM 554 O O . LYS A 1 71 ? -6.649 8.814 12.612 1.00 78.88 71 LYS A O 1
ATOM 559 N N . LEU A 1 72 ? -4.625 9.249 13.490 1.00 81.94 72 LEU A N 1
ATOM 560 C CA . LEU A 1 72 ? -3.996 9.729 12.255 1.00 81.94 72 LEU A CA 1
ATOM 561 C C . LEU A 1 72 ? -3.876 8.629 11.189 1.00 81.94 72 LEU A C 1
ATOM 563 O O . LEU A 1 72 ? -4.130 8.896 10.018 1.00 81.94 72 LEU A O 1
ATOM 567 N N . ALA A 1 73 ? -3.572 7.387 11.585 1.00 85.06 73 ALA A N 1
ATOM 568 C CA . ALA A 1 73 ? -3.410 6.270 10.650 1.00 85.06 73 ALA A CA 1
ATOM 569 C C . ALA A 1 73 ? -4.711 5.940 9.900 1.00 85.06 73 ALA A C 1
ATOM 571 O O . ALA A 1 73 ? -4.681 5.462 8.763 1.00 85.06 73 ALA A O 1
ATOM 572 N N . TRP A 1 74 ? -5.862 6.246 10.505 1.00 83.56 74 TRP A N 1
ATOM 573 C CA . TRP A 1 74 ? -7.167 6.061 9.878 1.00 83.56 74 TRP A CA 1
ATOM 574 C C . TRP A 1 74 ? -7.380 7.028 8.707 1.00 83.56 74 TRP A C 1
ATOM 576 O O . TRP A 1 74 ? -7.670 6.595 7.593 1.00 83.56 74 TRP A O 1
ATOM 586 N N . ALA A 1 75 ? -7.146 8.326 8.929 1.00 86.12 75 ALA A N 1
ATOM 587 C CA . ALA A 1 75 ? -7.243 9.343 7.880 1.00 86.12 75 ALA A CA 1
ATOM 588 C C . ALA A 1 75 ? -6.224 9.097 6.754 1.00 86.12 75 ALA A C 1
ATOM 590 O O . ALA A 1 75 ? -6.571 9.152 5.575 1.00 86.12 75 ALA A O 1
ATOM 591 N N . ILE A 1 76 ? -4.988 8.744 7.120 1.00 88.38 76 ILE A N 1
ATOM 592 C CA . ILE A 1 76 ? -3.922 8.435 6.161 1.00 88.38 76 ILE A CA 1
ATOM 593 C C . ILE A 1 76 ? -4.279 7.196 5.328 1.00 88.38 76 ILE A C 1
ATOM 595 O O . ILE A 1 76 ? -4.061 7.205 4.122 1.00 88.38 76 ILE A O 1
ATOM 599 N N . SER A 1 77 ? -4.899 6.164 5.918 1.00 86.50 77 SER A N 1
ATOM 600 C CA . SER A 1 77 ? -5.298 4.957 5.170 1.00 86.50 77 SER A CA 1
ATOM 601 C C . SER A 1 77 ? -6.308 5.277 4.084 1.00 86.50 77 SER A C 1
ATOM 603 O O . SER A 1 77 ? -6.182 4.786 2.970 1.00 86.50 77 SER A O 1
ATOM 605 N N . ILE A 1 78 ? -7.300 6.112 4.398 1.00 86.88 78 ILE A N 1
ATOM 606 C CA . ILE A 1 78 ? -8.335 6.504 3.438 1.00 86.88 78 ILE A CA 1
ATOM 607 C C . ILE A 1 78 ? -7.719 7.279 2.276 1.00 86.88 78 ILE A C 1
ATOM 609 O O . ILE A 1 78 ? -8.028 6.992 1.123 1.00 86.88 78 ILE A O 1
ATOM 613 N N . ILE A 1 79 ? -6.823 8.223 2.569 1.00 90.88 79 ILE A N 1
ATOM 614 C CA . ILE A 1 79 ? -6.149 9.010 1.533 1.00 90.88 79 ILE A CA 1
ATOM 615 C C . ILE A 1 79 ? -5.269 8.107 0.661 1.00 90.88 79 ILE A C 1
ATOM 617 O O . ILE A 1 79 ? -5.350 8.181 -0.562 1.00 90.88 79 ILE A O 1
ATOM 621 N N . LEU A 1 80 ? -4.478 7.216 1.265 1.00 89.19 80 LEU A N 1
ATOM 622 C CA . LEU A 1 80 ? -3.630 6.277 0.526 1.00 89.19 80 LEU A CA 1
ATOM 623 C C . LEU A 1 80 ? -4.451 5.327 -0.353 1.00 89.19 80 LEU A C 1
ATOM 625 O O . LEU A 1 80 ? -4.077 5.095 -1.499 1.00 89.19 80 LEU A O 1
ATOM 629 N N . LEU A 1 81 ? -5.583 4.822 0.144 1.00 89.38 81 LEU A N 1
ATOM 630 C CA . LEU A 1 81 ? -6.493 3.975 -0.630 1.00 89.38 81 LEU A CA 1
ATOM 631 C C . LEU A 1 81 ? -7.142 4.732 -1.793 1.00 89.38 81 LEU A C 1
ATOM 633 O O . LEU A 1 81 ? -7.270 4.173 -2.876 1.00 89.38 81 LEU A O 1
ATOM 637 N N . LEU A 1 82 ? -7.528 5.996 -1.597 1.00 91.44 82 LEU A N 1
ATOM 638 C CA . LEU A 1 82 ? -8.061 6.842 -2.668 1.00 91.44 82 LEU A CA 1
ATOM 639 C C . LEU A 1 82 ? -7.022 7.093 -3.760 1.00 91.44 82 LEU A C 1
ATOM 641 O O . LEU A 1 82 ? -7.336 6.965 -4.940 1.00 91.44 82 LEU A O 1
ATOM 645 N N . ILE A 1 83 ? -5.787 7.415 -3.371 1.00 88.75 83 ILE A N 1
ATOM 646 C CA . ILE A 1 83 ? -4.690 7.608 -4.322 1.00 88.75 83 ILE A CA 1
ATOM 647 C C . ILE A 1 83 ? -4.424 6.303 -5.072 1.00 88.75 83 ILE A C 1
ATOM 649 O O . ILE A 1 83 ? -4.344 6.327 -6.296 1.00 88.75 83 ILE A O 1
ATOM 653 N N . ALA A 1 84 ? -4.348 5.170 -4.365 1.00 86.44 84 ALA A N 1
ATOM 654 C CA . ALA A 1 84 ? -4.168 3.862 -4.984 1.00 86.44 84 ALA A CA 1
ATOM 655 C C . ALA A 1 84 ? -5.293 3.555 -5.983 1.00 86.44 84 ALA A C 1
ATOM 657 O O . ALA A 1 84 ? -5.003 3.175 -7.109 1.00 86.44 84 ALA A O 1
ATOM 658 N N . LEU A 1 85 ? -6.556 3.803 -5.623 1.00 86.44 85 LEU A N 1
ATOM 659 C CA . LEU A 1 85 ? -7.702 3.584 -6.504 1.00 86.44 85 LEU A CA 1
ATOM 660 C C . LEU A 1 85 ? -7.642 4.449 -7.768 1.00 86.44 85 LEU A C 1
ATOM 662 O O . LEU A 1 85 ? -7.794 3.927 -8.868 1.00 86.44 85 LEU A O 1
ATOM 666 N N . ILE A 1 86 ? -7.412 5.758 -7.623 1.00 88.50 86 ILE A N 1
ATOM 667 C CA . ILE A 1 86 ? -7.314 6.681 -8.765 1.00 88.50 86 ILE A CA 1
ATOM 668 C C . ILE A 1 86 ? -6.154 6.271 -9.671 1.00 88.50 86 ILE A C 1
ATOM 670 O O . ILE A 1 86 ? -6.295 6.263 -10.891 1.00 88.50 86 ILE A O 1
ATOM 674 N N . TYR A 1 87 ? -5.019 5.904 -9.080 1.00 84.75 87 TYR A N 1
ATOM 675 C CA . TYR A 1 87 ? -3.843 5.488 -9.828 1.00 84.75 87 TYR A CA 1
ATOM 676 C C . TYR A 1 87 ? -4.090 4.171 -10.571 1.00 84.75 87 TYR A C 1
ATOM 678 O O . TYR A 1 87 ? -3.796 4.079 -11.760 1.00 84.7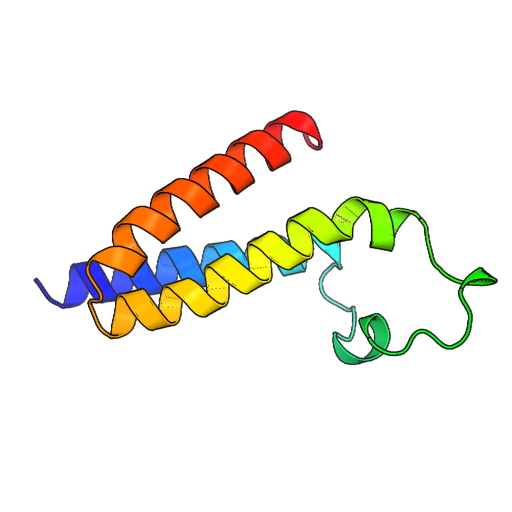5 87 TYR A O 1
ATOM 686 N N . THR A 1 88 ? -4.683 3.169 -9.916 1.00 82.50 88 THR A N 1
ATOM 687 C CA . THR A 1 88 ? -5.058 1.913 -10.573 1.00 82.50 88 THR A CA 1
ATOM 688 C C . THR A 1 88 ? -6.040 2.166 -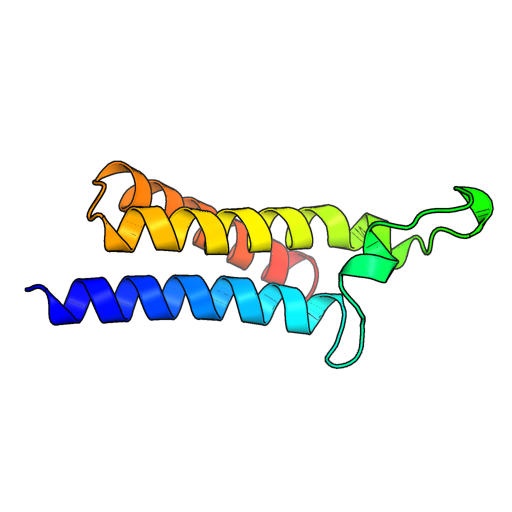11.711 1.00 82.50 88 THR A C 1
ATOM 690 O O . THR A 1 88 ? -5.787 1.689 -12.803 1.00 82.50 88 THR A O 1
ATOM 693 N N . LEU A 1 89 ? -7.083 2.980 -11.518 1.00 84.19 89 LEU A N 1
ATOM 694 C CA . LEU A 1 89 ? -8.037 3.317 -12.585 1.00 84.19 89 LEU A CA 1
ATOM 695 C C . LEU A 1 89 ? -7.398 4.078 -13.755 1.00 84.19 89 LEU A C 1
ATOM 697 O O . LEU A 1 89 ? -7.839 3.941 -14.891 1.00 84.19 89 LEU A O 1
ATOM 701 N N . HIS A 1 90 ? -6.386 4.907 -13.492 1.00 82.31 90 HIS A N 1
ATOM 702 C CA . HIS A 1 90 ? -5.723 5.682 -14.537 1.00 82.31 90 HIS A CA 1
ATOM 703 C C . HIS A 1 90 ? -4.787 4.828 -15.401 1.00 82.31 90 HIS A C 1
ATOM 705 O O . HIS A 1 90 ? -4.742 5.011 -16.614 1.00 82.31 90 HIS A O 1
ATOM 711 N N . PHE A 1 91 ? -4.037 3.911 -14.782 1.00 73.88 91 PHE A N 1
ATOM 712 C CA . PHE A 1 91 ? -3.022 3.104 -15.470 1.00 73.88 91 PHE A CA 1
ATOM 713 C C . PHE A 1 91 ? -3.512 1.707 -15.885 1.00 73.88 91 PHE A C 1
ATOM 715 O O . PHE A 1 91 ? -2.949 1.122 -16.807 1.00 73.88 91 PHE A O 1
ATOM 722 N N . TYR A 1 92 ? -4.555 1.188 -15.236 1.00 70.12 92 TYR A N 1
ATOM 723 C CA . TYR A 1 92 ? -5.151 -0.128 -15.473 1.00 70.12 92 TYR A CA 1
ATOM 724 C C . TYR A 1 92 ? -6.689 0.003 -15.570 1.00 70.12 92 TYR A C 1
ATOM 726 O O . TYR A 1 92 ? -7.383 -0.286 -14.590 1.00 70.12 92 TYR A O 1
ATOM 734 N N . PRO A 1 93 ? -7.216 0.498 -16.709 1.00 58.91 93 PRO A N 1
ATOM 735 C CA . PRO A 1 93 ? -8.656 0.634 -16.944 1.00 58.91 93 PRO A CA 1
ATOM 736 C C . PRO A 1 93 ? -9.387 -0.709 -17.076 1.00 58.91 93 PRO A C 1
ATOM 738 O O . PRO A 1 93 ? -8.765 -1.698 -17.531 1.00 58.91 93 PRO A O 1
#

Foldseek 3Di:
DLVVLLVVLVVLQVVLVVLVCVLQNDPDDPVVLVPPPDPVPDDVSSVVCVVSNVLSVLSNVLSVVSNVVPVVSVVVSVVSVVVNVVVCVVPPD

Organism: Escherichia coli (NCBI:txid562)

Sequence (93 aa):
MTLRHDILALAVFLNGLLIFKTIYGMSVNLLDIFHIKAFSELDLSLLANAPLFMLGVFLVLNSIGLLFRAKLAWAISIILLLIALIYTLHFYP

Radius of gyration: 14.93 Å; chains: 1; bounding box: 39×25×37 Å